Protein AF-A0A4S4BD98-F1 (afdb_monomer_lite)

Foldseek 3Di:
DPPPDDDDDDDDDDPVVVVVLVVVCVVVVHDPVVSVVVVVVVVCVLCVVLVVVVVCVVVVNDDPVVSLVVSLVSCCVRVNVVVCVVVCSDDPDPPPPPDDD

Sequence (101 aa):
MGKTTKARLNLTIDPDIYRDARRVFTAMDMNMSSFVELSLSQFMETVRPLMPLLDEVERGEREPADVKAAMRIWLAHSVGQELSERHRVVEPGPPQSTTSD

pLDDT: mean 81.05, std 17.31, range [41.12, 97.06]

Secondary structure (DSSP, 8-state):
-----PPP------HHHHHHHHHHHHHTT--HHHHHHHHHHHHHHHHGGGHHHHHHHHTTSS-HHHHHHHHHHHHHHHH-HHHHHHTT---PPPP------

Radius of gyration: 18.28 Å; chains: 1; bounding box: 40×28×60 Å

Structure (mmCIF, N/CA/C/O backbone):
data_AF-A0A4S4BD98-F1
#
_entry.id   AF-A0A4S4BD98-F1
#
loop_
_atom_site.group_PDB
_atom_site.id
_atom_site.type_symbol
_atom_site.label_atom_id
_atom_site.label_alt_id
_atom_site.label_comp_id
_atom_site.label_asym_id
_atom_site.label_entity_id
_atom_site.label_seq_id
_atom_site.pdbx_PDB_ins_code
_atom_site.Cartn_x
_atom_site.Cartn_y
_atom_site.Cartn_z
_atom_site.occupancy
_atom_site.B_iso_or_equiv
_atom_site.auth_seq_id
_atom_site.auth_comp_id
_atom_site.auth_asym_id
_atom_site.auth_atom_id
_atom_site.pdbx_PDB_model_num
ATOM 1 N N . MET A 1 1 ? -26.637 2.057 -11.064 1.00 41.19 1 MET A N 1
ATOM 2 C CA . MET A 1 1 ? -25.201 1.892 -10.747 1.00 41.19 1 MET A CA 1
ATOM 3 C C . MET A 1 1 ? -24.607 3.276 -10.546 1.00 41.19 1 MET A C 1
ATOM 5 O O . MET A 1 1 ? -24.525 4.026 -11.511 1.00 41.19 1 MET A O 1
ATOM 9 N N . GLY A 1 2 ? -24.316 3.669 -9.303 1.00 48.28 2 GLY A N 1
ATOM 10 C CA . GLY A 1 2 ? -23.668 4.956 -9.029 1.00 48.28 2 GLY A CA 1
ATOM 11 C C . GLY A 1 2 ? -22.270 4.964 -9.642 1.00 48.28 2 GLY A C 1
ATOM 12 O O . GLY A 1 2 ? -21.567 3.961 -9.552 1.00 48.28 2 GLY A O 1
ATOM 13 N N . LYS A 1 3 ? -21.887 6.054 -10.317 1.00 50.84 3 LYS A N 1
ATOM 14 C CA . LYS A 1 3 ? -20.531 6.221 -10.853 1.00 50.84 3 LYS A CA 1
ATOM 15 C C . LYS A 1 3 ? -19.549 6.073 -9.693 1.00 50.84 3 LYS A C 1
ATOM 17 O O . LYS A 1 3 ? -19.556 6.903 -8.790 1.00 50.84 3 LYS A O 1
ATOM 22 N N . THR A 1 4 ? -18.732 5.026 -9.704 1.00 54.25 4 THR A N 1
ATOM 23 C CA . THR A 1 4 ? -17.626 4.894 -8.760 1.00 54.25 4 THR A CA 1
ATOM 24 C C . THR A 1 4 ? -16.645 6.018 -9.069 1.00 54.25 4 THR A C 1
ATOM 26 O O . THR A 1 4 ? -15.904 5.963 -10.051 1.00 54.25 4 THR A O 1
ATOM 29 N N . THR A 1 5 ? -16.698 7.097 -8.296 1.00 71.00 5 THR A N 1
ATOM 30 C CA . THR A 1 5 ? -15.755 8.205 -8.433 1.00 71.00 5 THR A CA 1
ATOM 31 C C . THR A 1 5 ? -14.404 7.697 -7.947 1.00 71.00 5 THR A C 1
ATOM 33 O O . THR A 1 5 ? -14.220 7.480 -6.752 1.00 71.00 5 THR A O 1
ATOM 36 N N . LYS A 1 6 ? -13.467 7.438 -8.867 1.00 78.31 6 LYS A N 1
ATOM 37 C CA . LYS A 1 6 ? -12.101 7.062 -8.487 1.00 78.31 6 LYS A CA 1
ATOM 38 C C . LYS A 1 6 ? -11.481 8.197 -7.664 1.00 78.31 6 LYS A C 1
ATOM 40 O O . LYS A 1 6 ? -11.552 9.360 -8.066 1.00 78.31 6 LYS A O 1
ATOM 45 N N . ALA A 1 7 ? -10.862 7.862 -6.534 1.00 83.88 7 ALA A N 1
ATOM 46 C CA . ALA A 1 7 ? -10.050 8.811 -5.781 1.00 83.88 7 ALA A CA 1
ATOM 47 C C . ALA A 1 7 ? -8.792 9.169 -6.591 1.00 83.88 7 ALA A C 1
ATOM 49 O O . ALA A 1 7 ? -8.170 8.295 -7.198 1.00 83.88 7 ALA A O 1
ATOM 50 N N . ARG A 1 8 ? -8.416 10.453 -6.617 1.00 86.50 8 ARG A N 1
ATOM 51 C CA . ARG A 1 8 ? -7.182 10.916 -7.264 1.00 86.50 8 ARG A CA 1
ATOM 52 C C . ARG A 1 8 ? -6.094 11.093 -6.216 1.00 86.50 8 ARG A C 1
ATOM 54 O O . ARG A 1 8 ? -6.281 11.831 -5.254 1.00 86.50 8 ARG A O 1
ATOM 61 N N . LEU A 1 9 ? -4.952 10.464 -6.455 1.00 84.69 9 LEU A N 1
ATOM 62 C CA . LEU A 1 9 ? -3.780 10.532 -5.594 1.00 84.69 9 LEU A CA 1
ATOM 63 C C . LEU A 1 9 ? -2.634 11.206 -6.356 1.00 84.69 9 LEU A C 1
ATOM 65 O O . LEU A 1 9 ? -2.327 10.815 -7.481 1.00 84.69 9 LEU A O 1
ATOM 69 N N . ASN A 1 10 ? -2.014 12.218 -5.749 1.00 88.69 10 ASN A N 1
ATOM 70 C CA . ASN A 1 10 ? -0.758 12.792 -6.228 1.00 88.69 10 ASN A CA 1
ATOM 71 C C . ASN A 1 10 ? 0.357 12.269 -5.318 1.00 88.69 10 ASN A C 1
ATOM 73 O O . ASN A 1 10 ? 0.275 12.433 -4.103 1.00 88.69 10 ASN A O 1
ATOM 77 N N . LEU A 1 11 ? 1.366 11.623 -5.900 1.00 85.56 11 LEU A N 1
ATOM 78 C CA . LEU A 1 11 ? 2.448 10.970 -5.165 1.00 85.56 11 LEU A CA 1
ATOM 79 C C . LEU A 1 11 ? 3.798 11.577 -5.528 1.00 85.56 11 LEU A C 1
ATOM 81 O O . LEU A 1 11 ? 4.078 11.812 -6.703 1.00 85.56 11 LEU A O 1
ATOM 85 N N . THR A 1 12 ? 4.646 11.732 -4.516 1.00 89.88 12 THR A N 1
ATOM 86 C CA . THR A 1 12 ? 6.085 11.943 -4.680 1.00 89.88 12 THR A CA 1
ATOM 87 C C . THR A 1 12 ? 6.777 10.624 -4.360 1.00 89.88 12 THR A C 1
ATOM 89 O O . THR A 1 12 ? 6.564 10.065 -3.287 1.00 89.88 12 THR A O 1
ATOM 92 N N . ILE A 1 13 ? 7.567 10.109 -5.300 1.00 86.94 13 ILE A N 1
ATOM 93 C CA . ILE A 1 13 ? 8.238 8.806 -5.203 1.00 86.94 13 ILE A CA 1
ATOM 94 C C . ILE A 1 13 ? 9.725 9.023 -5.477 1.00 86.94 13 ILE A C 1
ATOM 96 O O . ILE A 1 13 ? 10.086 9.912 -6.252 1.00 86.94 13 ILE A O 1
ATOM 100 N N . ASP A 1 14 ? 10.570 8.210 -4.846 1.00 90.25 14 ASP A N 1
ATOM 101 C CA . ASP A 1 14 ? 11.998 8.161 -5.144 1.00 90.25 14 ASP A CA 1
ATOM 102 C C . ASP A 1 14 ? 12.239 7.980 -6.665 1.00 90.25 14 ASP A C 1
ATOM 104 O O . ASP A 1 14 ? 11.612 7.109 -7.285 1.00 90.25 14 ASP A O 1
ATOM 108 N N . PRO A 1 15 ? 13.110 8.794 -7.294 1.00 91.81 15 PRO A N 1
ATOM 109 C CA . PRO A 1 15 ? 13.354 8.732 -8.732 1.00 91.81 15 PRO A CA 1
ATOM 110 C C . PRO A 1 15 ? 13.847 7.375 -9.240 1.00 91.81 15 PRO A C 1
ATOM 112 O O . PRO A 1 15 ? 13.505 7.001 -10.364 1.00 91.81 15 PRO A O 1
ATOM 115 N N . ASP A 1 16 ? 14.629 6.640 -8.453 1.00 92.94 16 ASP A N 1
ATOM 116 C CA . ASP A 1 16 ? 15.165 5.342 -8.862 1.00 92.94 16 ASP A CA 1
ATOM 117 C C . ASP A 1 16 ? 14.081 4.266 -8.791 1.00 92.94 16 ASP A C 1
ATOM 119 O O . ASP A 1 16 ? 13.881 3.533 -9.763 1.00 92.94 16 ASP A O 1
ATOM 123 N N . ILE A 1 17 ? 13.258 4.280 -7.736 1.00 90.88 17 ILE A N 1
ATOM 124 C CA . ILE A 1 17 ? 12.056 3.432 -7.655 1.00 90.88 17 ILE A CA 1
ATOM 125 C C . ILE A 1 17 ? 11.112 3.728 -8.826 1.00 90.88 17 ILE A C 1
ATOM 127 O O . ILE A 1 17 ? 10.586 2.808 -9.451 1.00 90.88 17 ILE A O 1
ATOM 131 N N . TYR A 1 18 ? 10.909 5.005 -9.168 1.00 92.75 18 TYR A N 1
ATOM 132 C CA . TYR A 1 18 ? 10.078 5.388 -10.309 1.00 92.75 18 TYR A CA 1
ATOM 133 C C . TYR A 1 18 ? 10.634 4.857 -11.637 1.00 92.75 18 TYR A C 1
ATOM 135 O O . TYR A 1 18 ? 9.866 4.373 -12.472 1.00 92.75 18 TYR A O 1
ATOM 143 N N . ARG A 1 19 ? 11.954 4.938 -11.852 1.00 95.25 19 ARG A N 1
ATOM 144 C CA . ARG A 1 19 ? 12.604 4.419 -13.067 1.00 95.25 19 ARG A CA 1
ATOM 145 C C . ARG A 1 19 ? 12.397 2.915 -13.202 1.00 95.25 19 ARG A C 1
ATOM 147 O O . ARG A 1 19 ? 12.009 2.466 -14.281 1.00 95.25 19 ARG A O 1
ATOM 154 N N . ASP A 1 20 ? 12.592 2.159 -12.128 1.00 94.50 20 ASP A N 1
ATOM 155 C CA . ASP A 1 20 ? 12.412 0.708 -12.148 1.00 94.50 20 ASP A CA 1
ATOM 156 C C . ASP A 1 20 ? 10.940 0.319 -12.315 1.00 94.50 20 ASP A C 1
ATOM 158 O O . ASP A 1 20 ? 10.612 -0.468 -13.207 1.00 94.50 20 ASP A O 1
ATOM 162 N N . ALA A 1 21 ? 10.031 0.958 -11.572 1.00 94.00 21 ALA A N 1
ATOM 163 C CA . ALA A 1 21 ? 8.590 0.775 -11.739 1.00 94.00 21 ALA A CA 1
ATOM 164 C C . ALA A 1 21 ? 8.146 1.064 -13.180 1.00 94.00 21 ALA A C 1
ATOM 166 O O . ALA A 1 21 ? 7.352 0.315 -13.750 1.00 94.00 21 ALA A O 1
ATOM 167 N N . ARG A 1 22 ? 8.707 2.106 -13.811 1.00 95.12 22 ARG A N 1
ATOM 168 C CA . ARG A 1 22 ? 8.433 2.442 -15.212 1.00 95.12 22 ARG A CA 1
ATOM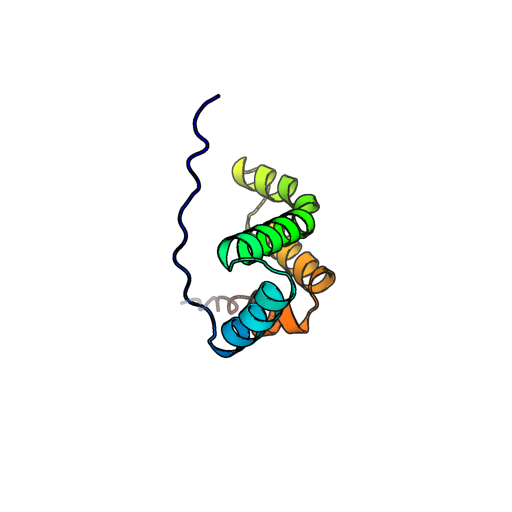 169 C C . ARG A 1 22 ? 8.848 1.351 -16.177 1.00 95.12 22 ARG A C 1
ATOM 171 O O . ARG A 1 22 ? 8.087 1.053 -17.097 1.00 95.12 22 ARG A O 1
ATOM 178 N N . ARG A 1 23 ? 10.023 0.752 -15.990 1.00 95.94 23 ARG A N 1
ATOM 179 C CA . ARG A 1 23 ? 10.478 -0.363 -16.832 1.00 95.94 23 ARG A CA 1
ATOM 180 C C . ARG A 1 23 ? 9.528 -1.552 -16.705 1.00 95.94 23 ARG A C 1
ATOM 182 O O . ARG A 1 23 ? 9.141 -2.115 -17.725 1.00 95.94 23 ARG A O 1
ATOM 189 N N . VAL A 1 24 ? 9.106 -1.867 -15.481 1.00 94.88 24 VAL A N 1
ATOM 190 C CA . VAL A 1 24 ? 8.187 -2.976 -15.193 1.00 94.88 24 VAL A CA 1
ATOM 191 C C . VAL A 1 24 ? 6.810 -2.742 -15.810 1.00 94.88 24 VAL A C 1
ATOM 193 O O . VAL A 1 24 ? 6.379 -3.556 -16.623 1.00 94.88 24 VAL A O 1
ATOM 196 N N . PHE A 1 25 ? 6.133 -1.627 -15.501 1.00 95.25 25 PHE A N 1
ATOM 197 C CA . PHE A 1 25 ? 4.779 -1.414 -16.026 1.00 95.25 25 PHE A CA 1
ATOM 198 C C . PHE A 1 25 ? 4.770 -1.300 -17.551 1.00 95.25 25 PHE A C 1
ATOM 200 O O . PHE A 1 25 ? 3.816 -1.736 -18.182 1.00 95.25 25 PHE A O 1
ATOM 207 N N . THR A 1 26 ? 5.838 -0.764 -18.157 1.00 95.50 26 THR A N 1
ATOM 208 C CA . THR A 1 26 ? 5.936 -0.671 -19.621 1.00 95.50 26 THR A CA 1
ATOM 209 C C . THR A 1 26 ? 6.073 -2.061 -20.239 1.00 95.50 26 THR A C 1
ATOM 211 O O . THR A 1 26 ? 5.409 -2.355 -21.225 1.00 95.50 26 THR A O 1
ATOM 214 N N . ALA A 1 27 ? 6.896 -2.936 -19.651 1.00 97.06 27 ALA A N 1
ATOM 215 C CA . ALA A 1 27 ? 7.049 -4.315 -20.118 1.00 97.06 27 ALA A CA 1
ATOM 216 C C . ALA A 1 27 ? 5.761 -5.145 -19.963 1.00 97.06 27 ALA A C 1
ATOM 218 O O . ALA A 1 27 ? 5.540 -6.078 -20.730 1.00 97.06 27 ALA A O 1
ATOM 219 N N . MET A 1 28 ? 4.916 -4.798 -18.991 1.00 96.25 28 MET A N 1
ATOM 220 C CA . MET A 1 28 ? 3.611 -5.424 -18.754 1.00 96.25 28 MET A CA 1
ATOM 221 C C . MET A 1 28 ? 2.461 -4.791 -19.556 1.00 96.25 28 MET A C 1
ATOM 223 O O . MET A 1 28 ? 1.318 -5.199 -19.372 1.00 96.25 28 MET A O 1
ATOM 227 N N . ASP A 1 29 ? 2.741 -3.793 -20.401 1.00 96.56 29 ASP A N 1
ATOM 228 C CA . ASP A 1 29 ? 1.733 -3.008 -21.132 1.00 96.56 29 ASP A CA 1
ATOM 229 C C . ASP A 1 29 ? 0.671 -2.363 -20.212 1.00 96.56 29 ASP A C 1
ATOM 231 O O . ASP A 1 29 ? -0.531 -2.337 -20.474 1.00 96.56 29 ASP A O 1
ATOM 235 N N . MET A 1 30 ? 1.127 -1.845 -19.071 1.00 95.31 30 MET A N 1
ATOM 236 C CA . MET A 1 30 ? 0.308 -1.172 -18.065 1.00 95.31 30 MET A CA 1
ATOM 237 C C . MET A 1 30 ? 0.652 0.317 -17.996 1.00 95.31 30 MET A C 1
ATOM 239 O O . MET A 1 30 ? 1.778 0.729 -18.251 1.00 95.31 30 MET A O 1
ATOM 243 N N . ASN A 1 31 ? -0.301 1.153 -17.581 1.00 92.44 31 ASN A N 1
ATOM 244 C CA . ASN A 1 31 ? 0.008 2.527 -17.179 1.00 92.44 31 ASN A CA 1
ATOM 245 C C . ASN A 1 31 ? 0.354 2.596 -15.677 1.00 92.44 31 ASN A C 1
ATOM 247 O O . ASN A 1 31 ? 0.054 1.679 -14.910 1.00 92.44 31 ASN A O 1
ATOM 251 N N . MET A 1 32 ? 0.945 3.716 -15.244 1.00 89.75 32 MET A N 1
ATOM 252 C CA . MET A 1 32 ? 1.337 3.915 -13.842 1.00 89.75 32 MET A CA 1
ATOM 253 C C . MET A 1 32 ? 0.158 3.783 -12.867 1.00 89.75 32 MET A C 1
ATOM 255 O O . MET A 1 32 ? 0.316 3.225 -11.787 1.00 89.75 32 MET A O 1
ATOM 259 N N . SER A 1 33 ? -1.031 4.271 -13.229 1.00 91.31 33 SER A N 1
ATOM 260 C CA . SER A 1 33 ? -2.203 4.176 -12.354 1.00 91.31 33 SER A CA 1
ATOM 261 C C . SER A 1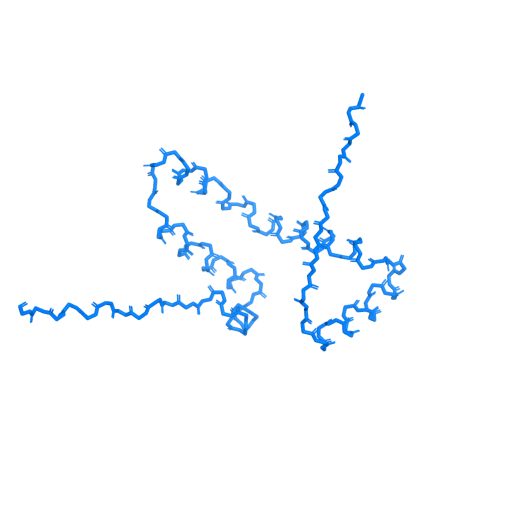 33 ? -2.618 2.726 -12.123 1.00 91.31 33 SER A C 1
ATOM 263 O O . SER A 1 33 ? -2.847 2.351 -10.980 1.00 91.31 33 SER A O 1
ATOM 265 N N . SER A 1 34 ? -2.650 1.901 -13.171 1.00 92.56 34 SER A N 1
ATOM 266 C CA . SER A 1 34 ? -2.941 0.468 -13.062 1.00 92.56 34 SER A CA 1
ATOM 267 C C . SER A 1 34 ? -1.866 -0.278 -12.275 1.00 92.56 34 SER A C 1
ATOM 269 O O . SER A 1 34 ? -2.197 -1.158 -11.487 1.00 92.56 34 SER A O 1
ATOM 271 N N . PHE A 1 35 ? -0.593 0.086 -12.453 1.00 93.94 35 PHE A N 1
ATOM 272 C CA . PHE A 1 35 ? 0.509 -0.482 -11.677 1.00 93.94 35 PHE A CA 1
ATOM 273 C C . PHE A 1 35 ? 0.348 -0.183 -10.180 1.00 93.94 35 PHE A C 1
ATOM 275 O O . PHE A 1 35 ? 0.338 -1.104 -9.371 1.00 93.94 35 PHE A O 1
ATOM 282 N N . VAL A 1 36 ? 0.126 1.084 -9.816 1.00 92.62 36 VAL A N 1
ATOM 283 C CA . VAL A 1 36 ? -0.087 1.492 -8.418 1.00 92.62 36 VAL A CA 1
ATOM 284 C C . VAL A 1 36 ? -1.358 0.864 -7.840 1.00 92.62 36 VAL A C 1
ATOM 286 O O . VAL A 1 36 ? -1.337 0.402 -6.705 1.00 92.62 36 VAL A O 1
ATOM 289 N N . GLU A 1 37 ? -2.452 0.797 -8.603 1.00 92.56 37 GLU A N 1
ATOM 290 C CA . GLU A 1 37 ? -3.707 0.158 -8.179 1.00 92.56 37 GLU A CA 1
ATOM 291 C C . GLU A 1 37 ? -3.503 -1.339 -7.890 1.00 92.56 37 GLU A C 1
ATOM 293 O O . GLU A 1 37 ? -3.971 -1.836 -6.862 1.00 92.56 37 GLU A O 1
ATOM 298 N N . LEU A 1 38 ? -2.734 -2.043 -8.727 1.00 93.31 38 LEU A N 1
ATOM 299 C CA . LEU A 1 38 ? -2.369 -3.442 -8.499 1.00 93.31 38 LEU A CA 1
ATOM 300 C C . LEU A 1 38 ? -1.478 -3.602 -7.260 1.00 93.31 38 LEU A C 1
ATOM 302 O O . LEU A 1 38 ? -1.768 -4.444 -6.412 1.00 93.31 38 LEU A O 1
ATOM 306 N N . SER A 1 39 ? -0.433 -2.782 -7.119 1.00 91.06 39 SER A N 1
ATOM 307 C CA . SER A 1 39 ? 0.473 -2.836 -5.964 1.00 91.06 39 SER A CA 1
ATOM 308 C C . SER A 1 39 ? -0.245 -2.541 -4.646 1.00 91.06 39 SER A C 1
ATOM 310 O O . SER A 1 39 ? -0.016 -3.232 -3.655 1.00 91.06 39 SER A O 1
ATOM 312 N N . LEU A 1 40 ? -1.150 -1.557 -4.628 1.00 91.88 40 LEU A N 1
ATOM 313 C CA . LEU A 1 40 ? -1.988 -1.264 -3.463 1.00 91.88 40 LEU A CA 1
ATOM 314 C C . LEU A 1 40 ? -2.934 -2.425 -3.158 1.00 91.88 40 LEU A C 1
ATOM 316 O O . LEU A 1 40 ? -3.055 -2.813 -2.002 1.00 91.88 40 LEU A O 1
ATOM 320 N N . SER A 1 41 ? -3.562 -3.015 -4.177 1.00 93.12 41 SER A N 1
ATOM 321 C CA . SER A 1 41 ? -4.442 -4.175 -3.991 1.00 93.12 41 SER A CA 1
ATOM 322 C C . SER A 1 41 ? -3.685 -5.354 -3.378 1.00 93.12 41 SER A C 1
ATOM 324 O O . SER A 1 41 ? -4.145 -5.938 -2.401 1.00 93.12 41 SER A O 1
ATOM 326 N N . GLN A 1 42 ? -2.486 -5.648 -3.885 1.00 91.31 42 GLN A N 1
ATOM 327 C CA . GLN A 1 42 ? -1.618 -6.687 -3.333 1.00 91.31 42 GLN A CA 1
ATOM 328 C C . GLN A 1 42 ? -1.215 -6.385 -1.884 1.00 91.31 42 GLN A C 1
ATOM 330 O O . GLN A 1 42 ? -1.244 -7.275 -1.039 1.00 91.31 42 GLN A O 1
ATOM 335 N N . PHE A 1 43 ? -0.876 -5.133 -1.572 1.00 89.50 43 PHE A N 1
ATOM 336 C CA . PHE A 1 43 ? -0.573 -4.735 -0.200 1.00 89.50 43 PHE A CA 1
ATOM 337 C C . PHE A 1 43 ? -1.779 -4.923 0.731 1.00 89.50 43 PHE A C 1
ATOM 339 O O . PHE A 1 43 ? -1.623 -5.445 1.834 1.00 89.50 43 PHE A O 1
ATOM 346 N N . MET A 1 44 ? -2.984 -4.563 0.279 1.00 90.94 44 MET A N 1
ATOM 347 C CA . MET A 1 44 ? -4.215 -4.753 1.050 1.00 90.94 44 MET A CA 1
ATOM 348 C C . MET A 1 44 ? -4.529 -6.229 1.303 1.00 90.94 44 MET A C 1
ATOM 350 O O . MET A 1 44 ? -4.986 -6.561 2.393 1.00 90.94 44 MET A O 1
ATOM 354 N N . GLU A 1 45 ? -4.250 -7.123 0.352 1.00 90.94 45 GLU A N 1
ATOM 355 C CA . GLU A 1 45 ? -4.325 -8.574 0.578 1.00 90.94 45 GLU A CA 1
ATOM 356 C C . GLU A 1 45 ? -3.344 -9.025 1.666 1.00 90.94 45 GLU A C 1
ATOM 358 O O . GLU A 1 45 ? -3.726 -9.774 2.565 1.00 90.94 45 GLU A O 1
ATOM 363 N N . THR A 1 46 ? -2.111 -8.509 1.647 1.00 88.06 46 THR A N 1
ATOM 364 C CA . THR A 1 46 ? -1.108 -8.805 2.678 1.00 88.06 46 THR A CA 1
ATOM 365 C C . THR A 1 46 ? -1.580 -8.381 4.065 1.00 88.06 46 THR A C 1
ATOM 367 O O . THR A 1 46 ? -1.399 -9.137 5.013 1.00 88.06 46 THR A O 1
ATOM 370 N N . VAL A 1 47 ? -2.191 -7.201 4.222 1.00 89.19 47 VAL A N 1
ATOM 371 C CA . VAL A 1 47 ? -2.636 -6.708 5.543 1.00 89.19 47 VAL A CA 1
ATOM 372 C C . VAL A 1 47 ? -4.048 -7.151 5.931 1.00 89.19 47 VAL A C 1
ATOM 374 O O . VAL A 1 47 ? -4.438 -6.966 7.082 1.00 89.19 47 VAL A O 1
ATOM 377 N N . ARG A 1 48 ? -4.808 -7.777 5.020 1.00 91.12 48 ARG A N 1
ATOM 378 C CA . ARG A 1 48 ? -6.191 -8.224 5.255 1.00 91.12 48 ARG A CA 1
ATOM 379 C C . ARG A 1 48 ? -6.378 -9.014 6.560 1.00 91.12 48 ARG A C 1
ATOM 381 O O . ARG A 1 48 ? -7.347 -8.717 7.256 1.00 91.12 48 ARG A O 1
ATOM 388 N N . PRO A 1 49 ? -5.494 -9.958 6.948 1.00 89.94 49 PRO A N 1
ATOM 389 C CA . PRO A 1 49 ? -5.654 -10.705 8.199 1.00 89.94 49 PRO A CA 1
ATOM 390 C C . PRO A 1 49 ? -5.630 -9.835 9.463 1.00 89.94 49 PRO A C 1
ATOM 392 O O . PRO A 1 49 ? -6.122 -10.262 10.502 1.00 89.94 49 PRO A O 1
ATOM 395 N N . LEU A 1 50 ? -5.068 -8.626 9.383 1.00 90.38 50 LEU A N 1
ATOM 396 C CA . LEU A 1 50 ? -4.963 -7.692 10.504 1.00 90.38 50 LEU A CA 1
ATOM 397 C C . LEU A 1 50 ? -6.086 -6.657 10.543 1.00 90.38 50 LEU A C 1
ATOM 399 O O . LEU A 1 50 ? -6.198 -5.941 11.534 1.00 90.38 50 LEU A O 1
ATOM 403 N N . MET A 1 51 ? -6.921 -6.573 9.504 1.00 92.19 51 MET A N 1
ATOM 404 C CA . MET A 1 51 ? -8.037 -5.622 9.458 1.00 92.19 51 MET A CA 1
ATOM 405 C C . MET A 1 51 ? -8.970 -5.720 10.677 1.00 92.19 51 MET A C 1
ATOM 407 O O . MET A 1 51 ? -9.292 -4.667 11.219 1.00 92.19 51 MET A O 1
ATOM 411 N N . PRO A 1 52 ? -9.318 -6.916 11.207 1.00 94.25 52 PRO A N 1
ATOM 412 C CA . PRO A 1 52 ? -10.140 -7.003 12.417 1.00 94.25 52 PRO A CA 1
ATOM 413 C C . PRO A 1 52 ? -9.527 -6.298 13.635 1.00 94.25 52 PRO A C 1
ATOM 415 O O . PRO A 1 52 ? -10.251 -5.763 14.465 1.00 94.25 52 PRO A O 1
ATOM 418 N N . LEU A 1 53 ? -8.193 -6.246 13.733 1.00 91.75 53 LEU A N 1
ATOM 419 C CA . LEU A 1 53 ? -7.516 -5.541 14.824 1.00 91.75 53 LEU A CA 1
ATOM 420 C C . LEU A 1 53 ? -7.712 -4.024 14.724 1.00 91.75 53 LEU A C 1
ATOM 422 O O . LEU A 1 53 ? -7.797 -3.349 15.746 1.00 91.75 53 LEU A O 1
ATOM 426 N N . LEU A 1 54 ? -7.775 -3.485 13.503 1.00 91.25 54 LEU A N 1
ATOM 427 C CA . LEU A 1 54 ? -8.082 -2.071 13.282 1.00 91.25 54 LEU A CA 1
ATOM 428 C C . LEU A 1 54 ? -9.534 -1.770 13.668 1.00 91.25 54 LEU A C 1
ATOM 430 O O . LEU A 1 54 ? -9.772 -0.773 14.344 1.00 91.25 54 LEU A O 1
ATOM 434 N N . ASP A 1 55 ? -10.469 -2.668 13.344 1.00 94.38 55 ASP A N 1
ATOM 435 C CA . ASP A 1 55 ? -11.875 -2.533 13.743 1.00 94.38 55 ASP A CA 1
ATOM 436 C C . ASP A 1 55 ? -12.035 -2.514 15.279 1.00 94.38 55 ASP A C 1
ATOM 438 O O . ASP A 1 55 ? -12.815 -1.727 15.816 1.00 94.38 55 ASP A O 1
ATOM 442 N N . GLU A 1 56 ? -11.284 -3.353 16.004 1.00 93.56 56 GLU A N 1
ATOM 443 C CA . GLU A 1 56 ? -11.258 -3.368 17.478 1.00 93.56 56 GLU A CA 1
ATOM 444 C C . GLU A 1 56 ? -10.744 -2.036 18.057 1.00 93.56 56 GLU A C 1
ATOM 446 O O . GLU A 1 56 ? -11.274 -1.539 19.052 1.00 93.56 56 GLU A O 1
ATOM 451 N N . VAL A 1 57 ? -9.742 -1.416 17.421 1.00 93.62 57 VAL A N 1
ATOM 452 C CA . VAL A 1 57 ? -9.228 -0.095 17.828 1.00 93.62 57 VAL A CA 1
ATOM 453 C C . VAL A 1 57 ? -10.265 0.999 17.595 1.00 93.62 57 VAL A C 1
ATOM 455 O O . VAL A 1 57 ? -10.471 1.838 18.470 1.00 93.62 57 VAL A O 1
ATOM 458 N N . GLU A 1 58 ? -10.952 0.986 16.452 1.00 91.94 58 GLU A N 1
ATOM 459 C CA . GLU A 1 58 ? -12.014 1.955 16.149 1.00 91.94 58 GLU A CA 1
ATOM 460 C C . GLU A 1 58 ? -13.183 1.874 17.142 1.00 91.94 58 GLU A C 1
ATOM 462 O O . GLU A 1 58 ? -13.812 2.889 17.448 1.00 91.94 58 GLU A O 1
ATOM 467 N N . ARG A 1 59 ? -13.445 0.683 17.695 1.00 94.94 59 ARG A N 1
ATOM 468 C CA . ARG A 1 59 ? -14.455 0.454 18.742 1.00 94.94 59 ARG A CA 1
ATOM 469 C C . ARG A 1 59 ? -13.965 0.763 20.158 1.00 94.94 59 ARG A C 1
ATOM 471 O O . ARG A 1 59 ? -14.773 0.761 21.083 1.00 94.94 59 ARG A O 1
ATOM 478 N N . GLY A 1 60 ? -12.671 1.027 20.340 1.00 93.62 60 GLY A N 1
ATOM 479 C CA . GLY A 1 60 ? -12.058 1.226 21.655 1.00 93.62 60 GLY A CA 1
ATOM 480 C C . GLY A 1 60 ? -11.884 -0.065 22.464 1.00 93.62 60 GLY A C 1
ATOM 481 O O . GLY A 1 60 ? -11.706 -0.003 23.677 1.00 93.62 60 GLY A O 1
ATOM 482 N N . GLU A 1 61 ? -11.938 -1.228 21.812 1.00 94.62 61 GLU A N 1
ATOM 483 C CA . GLU A 1 61 ? -11.789 -2.556 22.428 1.00 94.62 61 GLU A CA 1
ATOM 484 C C . GLU A 1 61 ? -10.314 -2.974 22.558 1.00 94.62 61 GLU A C 1
ATOM 486 O O . GLU A 1 61 ? -9.990 -3.900 23.302 1.00 94.62 61 GLU A O 1
ATOM 491 N N . ARG A 1 62 ? -9.409 -2.281 21.854 1.00 91.75 62 ARG A N 1
ATOM 492 C CA . ARG A 1 62 ? -7.967 -2.544 21.860 1.00 91.75 62 ARG A CA 1
ATO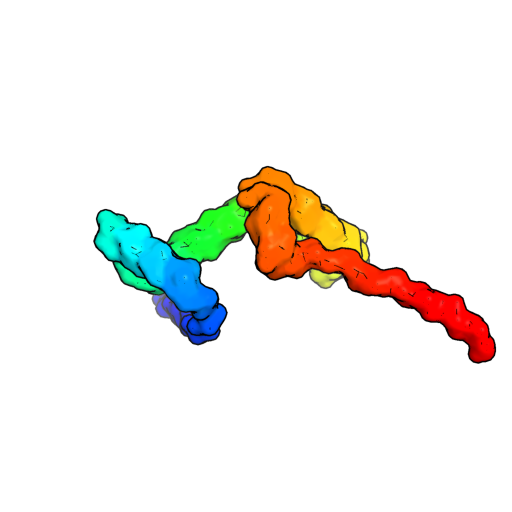M 493 C C . ARG A 1 62 ? -7.152 -1.256 21.830 1.00 91.75 62 ARG A C 1
ATOM 495 O O . ARG A 1 62 ? -7.542 -0.272 21.203 1.00 91.75 62 ARG A O 1
ATOM 502 N N . GLU A 1 63 ? -5.975 -1.282 22.453 1.00 93.44 63 GLU A N 1
ATOM 503 C CA . GLU A 1 63 ? -5.034 -0.169 22.371 1.00 93.44 63 GLU A CA 1
ATOM 504 C C . GLU A 1 63 ? -4.407 -0.043 20.965 1.00 93.44 63 GLU A C 1
ATOM 506 O O . GLU A 1 63 ? -3.890 -1.025 20.417 1.00 93.44 63 GLU A O 1
ATOM 511 N N . PRO A 1 64 ? -4.353 1.174 20.383 1.00 91.75 64 PRO A N 1
ATOM 512 C CA . PRO A 1 64 ? -3.708 1.403 19.087 1.00 91.75 64 PRO A CA 1
ATOM 513 C C . PRO A 1 64 ? -2.235 0.964 19.040 1.00 91.75 64 PRO A C 1
ATOM 515 O O . PRO A 1 64 ? -1.724 0.600 17.977 1.00 91.75 64 PRO A O 1
ATOM 518 N N . ALA A 1 65 ? -1.537 1.012 20.181 1.00 91.19 65 ALA A N 1
ATOM 519 C CA . ALA A 1 65 ? -0.129 0.640 20.289 1.00 91.19 65 ALA A CA 1
ATOM 520 C C . ALA A 1 65 ? 0.105 -0.847 19.972 1.00 91.19 65 ALA A C 1
ATOM 522 O O . ALA A 1 65 ? 1.031 -1.171 19.222 1.00 91.19 65 ALA A O 1
ATOM 523 N N . ASP A 1 66 ? -0.774 -1.727 20.454 1.00 89.25 66 ASP A N 1
ATOM 524 C CA . ASP A 1 66 ? -0.676 -3.173 20.242 1.00 89.25 66 ASP A CA 1
ATOM 525 C C . ASP A 1 66 ? -0.899 -3.543 18.776 1.00 89.25 66 ASP A C 1
ATOM 527 O O . ASP A 1 66 ? -0.152 -4.335 18.196 1.00 89.25 66 ASP A O 1
ATOM 531 N N . VAL A 1 67 ? -1.888 -2.918 18.131 1.00 90.38 67 VAL A N 1
ATOM 532 C CA . VAL A 1 67 ? -2.161 -3.142 16.703 1.00 90.38 67 VAL A CA 1
ATOM 533 C C . VAL A 1 67 ? -1.015 -2.637 15.846 1.00 90.38 67 VAL A C 1
ATOM 535 O 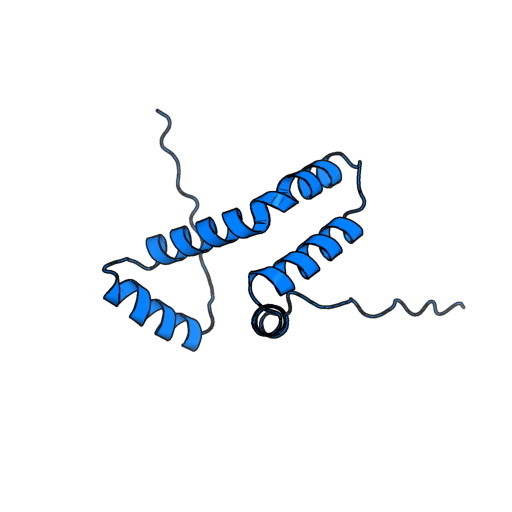O . VAL A 1 67 ? -0.571 -3.332 14.933 1.00 90.38 67 VAL A O 1
ATOM 538 N N . LYS A 1 68 ? -0.456 -1.470 16.181 1.00 87.81 68 LYS A N 1
ATOM 539 C CA . LYS A 1 68 ? 0.732 -0.941 15.507 1.00 87.81 68 LYS A CA 1
ATOM 540 C C . LYS A 1 68 ? 1.915 -1.908 15.606 1.00 87.81 68 LYS A C 1
ATOM 542 O O . LYS A 1 68 ? 2.621 -2.101 14.615 1.00 87.81 68 LYS A O 1
ATOM 547 N N . ALA A 1 69 ? 2.140 -2.521 16.769 1.00 87.94 69 ALA A N 1
ATOM 548 C CA . ALA A 1 69 ? 3.194 -3.517 16.951 1.00 87.94 69 ALA A CA 1
ATOM 549 C C . ALA A 1 69 ? 2.936 -4.778 16.106 1.00 87.94 69 ALA A C 1
ATOM 551 O O . ALA A 1 69 ? 3.827 -5.215 15.374 1.00 87.94 69 ALA A O 1
ATOM 552 N N . ALA A 1 70 ? 1.708 -5.305 16.128 1.00 88.25 70 ALA A N 1
ATOM 553 C CA . ALA A 1 70 ? 1.312 -6.471 15.338 1.00 88.25 70 ALA A CA 1
ATOM 554 C C . ALA A 1 70 ? 1.471 -6.233 13.826 1.00 88.25 70 ALA A C 1
ATOM 556 O O . ALA A 1 70 ? 2.065 -7.055 13.126 1.00 88.25 70 ALA A O 1
ATOM 557 N N . MET A 1 71 ? 1.023 -5.076 13.325 1.00 87.19 71 MET A N 1
ATOM 558 C CA . MET A 1 71 ? 1.176 -4.694 11.918 1.00 87.19 71 MET A CA 1
ATOM 559 C C . MET A 1 71 ? 2.640 -4.616 11.496 1.00 87.19 71 MET A C 1
ATOM 561 O O . MET A 1 71 ? 2.993 -5.087 10.418 1.00 87.19 71 MET A O 1
ATOM 565 N N . ARG A 1 72 ? 3.516 -4.071 12.344 1.00 83.31 72 ARG A N 1
ATOM 566 C CA . ARG A 1 72 ? 4.954 -3.988 12.052 1.00 83.31 72 ARG A CA 1
ATOM 567 C C . ARG A 1 72 ? 5.603 -5.359 11.934 1.00 83.31 72 ARG A C 1
ATOM 569 O O . ARG A 1 72 ? 6.325 -5.598 10.971 1.00 83.31 72 ARG A O 1
ATOM 576 N N . ILE A 1 73 ? 5.335 -6.249 12.888 1.00 85.81 73 ILE A N 1
ATOM 577 C CA . ILE A 1 73 ? 5.884 -7.612 12.888 1.00 85.81 73 ILE A CA 1
ATOM 578 C C . ILE A 1 73 ? 5.411 -8.363 11.641 1.00 85.81 73 ILE A C 1
ATOM 580 O O . ILE A 1 73 ? 6.213 -8.963 10.926 1.00 85.81 73 ILE A O 1
ATOM 584 N N . TRP A 1 74 ? 4.117 -8.272 11.338 1.00 86.88 74 TRP A N 1
ATOM 585 C CA . TRP A 1 74 ? 3.536 -8.907 10.163 1.00 86.88 74 TRP A CA 1
ATOM 586 C C . TRP A 1 74 ? 4.119 -8.379 8.850 1.00 86.88 74 TRP A C 1
ATOM 588 O O . TRP A 1 74 ? 4.430 -9.168 7.959 1.00 86.88 74 TRP A O 1
ATOM 598 N N . LEU A 1 75 ? 4.304 -7.062 8.721 1.00 84.50 75 LEU A N 1
ATOM 599 C CA . LEU A 1 75 ? 4.897 -6.456 7.528 1.00 84.50 75 LEU A CA 1
ATOM 600 C C . LEU A 1 75 ? 6.362 -6.854 7.351 1.00 84.50 75 LEU A C 1
ATOM 602 O O . LEU A 1 75 ? 6.752 -7.218 6.243 1.00 84.50 75 LEU A O 1
ATOM 606 N N . ALA A 1 76 ? 7.152 -6.852 8.428 1.00 81.94 76 ALA A N 1
ATOM 607 C CA . ALA A 1 76 ? 8.540 -7.306 8.384 1.00 81.94 76 ALA A CA 1
ATOM 608 C C . ALA A 1 76 ? 8.639 -8.775 7.938 1.00 81.94 76 ALA A C 1
ATOM 610 O O . ALA A 1 76 ? 9.499 -9.113 7.127 1.00 81.94 76 ALA A O 1
ATOM 611 N N . HIS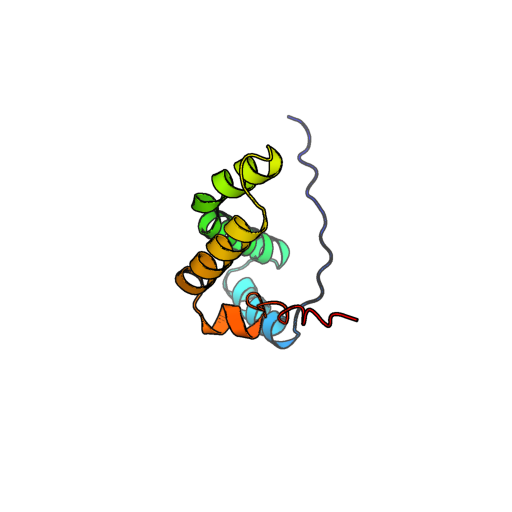 A 1 77 ? 7.723 -9.627 8.406 1.00 83.56 77 HIS A N 1
ATOM 612 C CA . HIS A 1 77 ? 7.648 -11.025 7.987 1.00 83.56 77 HIS A CA 1
ATOM 613 C C . HIS A 1 77 ? 7.172 -11.191 6.532 1.00 83.56 77 HIS A C 1
ATOM 615 O O . HIS A 1 77 ? 7.691 -12.033 5.807 1.00 83.56 77 HIS A O 1
ATOM 621 N N . SER A 1 78 ? 6.188 -10.402 6.094 1.00 80.50 78 SER A N 1
ATOM 622 C CA . SER A 1 78 ? 5.495 -10.624 4.814 1.00 80.50 78 SER A CA 1
ATOM 623 C C . SER A 1 78 ? 6.157 -9.940 3.618 1.00 80.50 78 SER A C 1
ATOM 625 O O . SER A 1 78 ? 6.110 -10.462 2.509 1.00 80.50 78 SER A O 1
ATOM 627 N N . VAL A 1 79 ? 6.754 -8.763 3.822 1.00 75.06 79 VAL A N 1
ATOM 628 C CA . VAL A 1 79 ? 7.420 -7.973 2.768 1.00 75.06 79 VAL A CA 1
ATOM 629 C C . VAL A 1 79 ? 8.943 -8.141 2.828 1.00 75.06 79 VAL A C 1
ATOM 631 O O . VAL A 1 79 ? 9.633 -7.914 1.838 1.00 75.06 79 VAL A O 1
ATOM 634 N N . GLY A 1 80 ? 9.469 -8.587 3.969 1.00 77.00 80 GLY A N 1
ATOM 635 C CA . GLY A 1 80 ? 10.896 -8.715 4.235 1.00 77.00 80 GLY A CA 1
ATOM 636 C C . GLY A 1 80 ? 11.417 -7.572 5.106 1.00 77.00 80 GLY A C 1
ATOM 637 O O . GLY A 1 80 ? 11.089 -6.397 4.912 1.00 77.00 80 GLY A O 1
ATOM 638 N N . GLN A 1 81 ? 12.260 -7.929 6.075 1.00 68.44 81 GLN A N 1
ATOM 639 C CA . GLN A 1 81 ? 12.777 -7.011 7.090 1.00 68.44 81 GLN A CA 1
ATOM 640 C C . GLN A 1 81 ? 13.568 -5.837 6.482 1.00 68.44 81 GLN A C 1
ATOM 642 O O . GLN A 1 81 ? 13.361 -4.694 6.880 1.00 68.44 81 GLN A O 1
ATOM 647 N N . GLU A 1 82 ? 14.387 -6.089 5.457 1.00 70.00 82 GL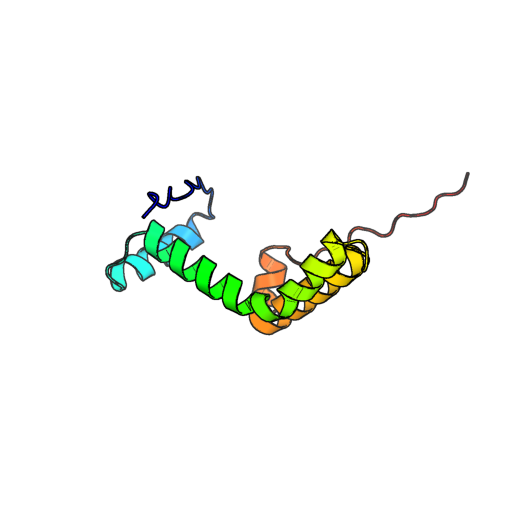U A N 1
ATOM 648 C CA . GLU A 1 82 ? 15.219 -5.065 4.804 1.00 70.00 82 GLU A CA 1
ATOM 649 C C . GLU A 1 82 ? 14.389 -3.942 4.152 1.00 70.00 82 GLU A C 1
ATOM 651 O O . GLU A 1 82 ? 14.710 -2.758 4.279 1.00 70.00 82 GLU A O 1
ATOM 656 N N . LEU A 1 83 ? 13.284 -4.293 3.484 1.00 68.12 83 LEU A N 1
ATOM 657 C CA . LEU A 1 83 ? 12.373 -3.315 2.876 1.00 68.12 83 LEU A CA 1
ATOM 658 C C . LEU A 1 83 ? 11.623 -2.511 3.944 1.00 68.12 83 LEU A C 1
ATOM 660 O O . LEU A 1 83 ? 11.457 -1.297 3.806 1.00 68.12 83 LEU A O 1
ATOM 664 N N . SER A 1 84 ? 11.211 -3.173 5.026 1.00 66.12 84 SER A N 1
ATOM 665 C CA . SER A 1 84 ? 10.537 -2.537 6.161 1.00 66.12 84 SER A CA 1
ATOM 666 C C . SER A 1 84 ? 11.434 -1.507 6.869 1.00 66.12 84 SER A C 1
ATOM 668 O O . SER A 1 84 ? 10.976 -0.415 7.222 1.00 66.12 84 SER A O 1
ATOM 670 N N . GLU A 1 85 ? 12.723 -1.817 7.032 1.00 71.19 85 GLU A N 1
ATOM 671 C CA . GLU A 1 85 ? 13.723 -0.929 7.637 1.00 71.19 85 GLU A CA 1
ATOM 672 C C . GLU A 1 85 ? 14.080 0.252 6.725 1.00 71.19 85 GLU A C 1
ATOM 674 O O . GLU A 1 85 ? 14.065 1.402 7.173 1.00 71.19 85 GLU A O 1
ATOM 679 N N . ARG A 1 86 ? 14.318 0.005 5.427 1.00 73.44 86 ARG A N 1
ATOM 680 C CA . ARG A 1 86 ? 14.660 1.053 4.445 1.00 73.44 86 ARG A CA 1
ATOM 681 C C . ARG A 1 86 ? 13.605 2.157 4.370 1.00 73.44 86 ARG A C 1
ATOM 683 O O . ARG A 1 86 ? 13.948 3.330 4.242 1.00 73.44 86 ARG A O 1
ATOM 690 N N . HIS A 1 87 ? 12.331 1.790 4.481 1.00 68.75 87 HIS A N 1
ATOM 691 C CA . HIS A 1 87 ? 11.210 2.731 4.448 1.00 68.75 87 HIS A CA 1
ATOM 692 C C . HIS A 1 87 ? 10.757 3.211 5.838 1.00 68.75 87 HIS A C 1
ATOM 694 O O . HIS A 1 87 ? 9.728 3.877 5.939 1.00 68.75 87 HIS A O 1
ATOM 700 N N . ARG A 1 88 ? 11.519 2.909 6.903 1.00 62.31 88 ARG A N 1
ATOM 701 C CA . ARG A 1 88 ? 11.226 3.293 8.298 1.00 62.31 88 ARG A CA 1
ATOM 702 C C . ARG A 1 88 ? 9.798 2.962 8.747 1.00 62.31 88 ARG A C 1
ATOM 704 O O . ARG A 1 88 ? 9.192 3.686 9.533 1.00 62.31 88 ARG A O 1
ATOM 711 N N . VAL A 1 89 ? 9.260 1.826 8.304 1.00 54.56 89 VAL A N 1
ATOM 712 C CA . VAL A 1 89 ? 8.002 1.288 8.860 1.00 54.56 89 VAL A CA 1
ATOM 713 C C . VAL A 1 89 ? 8.200 0.916 10.347 1.00 54.56 89 VAL A C 1
ATOM 715 O O . VAL A 1 89 ? 7.258 0.911 11.152 1.00 54.56 89 VAL A O 1
ATOM 718 N N . VAL A 1 90 ? 9.462 0.702 10.740 1.00 49.03 90 VAL A N 1
ATOM 719 C CA . VAL A 1 90 ? 9.935 0.387 12.088 1.00 49.03 90 VAL A CA 1
ATOM 720 C C . VAL A 1 90 ? 10.762 1.554 12.644 1.00 49.03 90 VAL A C 1
ATOM 722 O O . VAL A 1 90 ? 11.961 1.641 12.422 1.00 49.03 90 VAL A O 1
ATOM 725 N N . GLU A 1 91 ? 10.135 2.435 13.420 1.00 41.12 91 GLU A N 1
ATOM 726 C CA . GLU A 1 91 ? 10.829 3.124 14.516 1.00 41.12 91 GLU A CA 1
ATOM 727 C C . GLU A 1 91 ? 10.112 2.762 15.828 1.00 41.12 91 GLU A C 1
ATOM 729 O O . GLU A 1 91 ? 8.890 2.971 15.939 1.00 41.12 91 GLU A O 1
ATOM 734 N N . PRO A 1 92 ? 10.808 2.219 16.843 1.00 43.16 92 PRO A N 1
ATOM 735 C CA . PRO A 1 92 ? 10.421 2.493 18.213 1.00 43.16 92 PRO A CA 1
ATOM 736 C C . PRO A 1 92 ? 10.668 3.990 18.420 1.00 43.16 92 PRO A C 1
ATOM 738 O O . PRO A 1 92 ? 11.782 4.469 18.220 1.00 43.16 92 PRO A O 1
ATOM 741 N N . GLY A 1 93 ? 9.621 4.747 18.757 1.00 41.28 93 GLY A N 1
ATOM 742 C CA . GLY A 1 93 ? 9.842 6.106 19.245 1.00 41.28 93 GLY A CA 1
ATOM 743 C C . GLY A 1 93 ? 10.823 6.054 20.425 1.00 41.28 93 GLY A C 1
ATOM 744 O O . GLY A 1 93 ? 10.851 5.038 21.130 1.00 41.28 93 GLY A O 1
ATOM 745 N N . PRO A 1 94 ? 11.654 7.087 20.628 1.00 42.31 94 PRO A N 1
ATOM 746 C CA . PRO A 1 94 ? 12.608 7.088 21.727 1.00 42.31 94 PRO A CA 1
ATOM 747 C C . PRO A 1 94 ? 11.876 6.868 23.063 1.00 42.31 94 PRO A C 1
ATOM 749 O O . PRO A 1 94 ? 10.749 7.356 23.215 1.00 42.31 94 PRO A O 1
ATOM 752 N N . PRO A 1 95 ? 12.477 6.142 24.029 1.00 45.16 95 PRO A N 1
ATOM 753 C CA . PRO A 1 95 ? 11.915 6.041 25.367 1.00 45.16 95 PRO A CA 1
ATOM 754 C C . PRO A 1 95 ? 11.723 7.458 25.905 1.00 45.16 95 PRO A C 1
ATOM 756 O O . PRO A 1 95 ? 12.653 8.265 25.888 1.00 45.16 95 PRO A O 1
ATOM 759 N N . GLN A 1 96 ? 10.504 7.776 26.342 1.00 45.12 96 GLN A N 1
ATOM 760 C CA . GLN A 1 96 ? 10.273 8.986 27.114 1.00 45.12 96 GLN A CA 1
ATOM 761 C C . GLN A 1 96 ? 11.076 8.843 28.402 1.00 45.12 96 GLN A C 1
ATOM 763 O O . GLN A 1 96 ? 10.709 8.085 29.297 1.00 45.12 96 GLN A O 1
ATOM 768 N N . SER A 1 97 ? 12.205 9.539 28.468 1.00 45.59 97 SER A N 1
ATOM 769 C CA . SER A 1 97 ? 12.908 9.787 29.712 1.00 45.59 97 SER A CA 1
ATOM 770 C C . SER A 1 97 ? 11.931 10.509 30.634 1.00 45.59 97 SER A C 1
ATOM 772 O O . SER A 1 97 ? 11.629 11.684 30.432 1.00 45.59 97 SER A O 1
ATOM 774 N N . THR A 1 98 ? 11.398 9.804 31.627 1.00 48.06 98 THR A N 1
ATOM 775 C CA . THR A 1 98 ? 10.827 10.436 32.811 1.00 48.06 98 THR A CA 1
ATOM 776 C C . THR A 1 98 ? 11.969 11.148 33.523 1.00 48.06 98 THR A C 1
ATOM 778 O O . THR A 1 98 ? 12.701 10.533 34.297 1.00 48.06 98 THR A O 1
ATOM 781 N N . THR A 1 99 ? 12.157 12.428 33.224 1.00 45.03 99 THR A N 1
ATOM 782 C CA . THR A 1 99 ? 12.881 13.316 34.125 1.00 45.03 99 THR A CA 1
ATOM 783 C C . THR A 1 99 ? 11.851 13.851 35.103 1.00 45.03 99 THR A C 1
ATOM 785 O O . THR A 1 99 ? 11.039 14.706 34.758 1.00 45.03 99 THR A O 1
ATOM 788 N N . SER A 1 100 ? 11.846 13.256 36.292 1.00 46.34 100 SER A N 1
ATOM 789 C CA . SER A 1 100 ? 11.313 13.890 37.488 1.00 46.34 100 SER A CA 1
ATOM 790 C C . SER A 1 100 ? 12.131 15.145 37.776 1.00 46.34 100 SER A C 1
ATOM 792 O O . SER A 1 100 ? 13.354 15.046 37.853 1.00 46.34 100 SER A O 1
ATOM 794 N N . ASP A 1 101 ? 11.452 16.273 37.932 1.00 46.88 101 ASP A N 1
ATOM 795 C CA . ASP A 1 101 ? 11.755 17.321 38.914 1.00 46.88 101 ASP A CA 1
ATOM 796 C C . ASP A 1 101 ? 10.478 18.134 39.176 1.00 46.88 101 ASP A C 1
ATOM 798 O O . ASP A 1 101 ? 9.767 18.459 38.193 1.00 46.88 101 ASP A O 1
#